Protein AF-A0A813XIA2-F1 (afdb_monomer_lite)

InterPro domains:
  IPR029058 Alpha/Beta hydrolase fold [G3DSA:3.40.50.1820] (1-56)
  IPR029058 Alpha/Beta hydrolase fold [G3DSA:3.40.50.1820] (57-136)
  IPR029058 Alpha/Beta hydrolase fold [SSF53474] (2-135)

Structure (mmCIF, N/CA/C/O backbone):
data_AF-A0A813XIA2-F1
#
_entry.id   AF-A0A813XIA2-F1
#
loop_
_atom_site.group_PDB
_atom_site.id
_atom_site.type_symbol
_atom_site.label_atom_id
_atom_site.label_alt_id
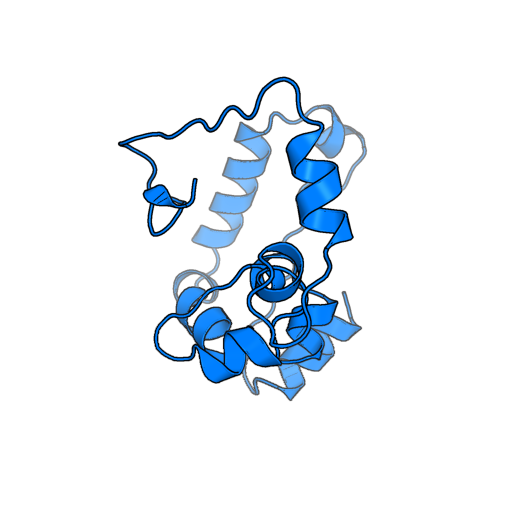_atom_site.label_comp_id
_atom_site.label_asym_id
_atom_site.label_entity_id
_atom_site.label_seq_id
_atom_site.pdbx_PDB_ins_code
_atom_site.Cartn_x
_atom_site.Cartn_y
_atom_site.Cartn_z
_atom_site.occupancy
_atom_site.B_iso_or_equiv
_atom_site.auth_seq_id
_atom_site.auth_comp_id
_atom_site.auth_asym_id
_atom_site.auth_atom_id
_atom_site.pdbx_PDB_model_num
ATOM 1 N N . MET A 1 1 ? 12.025 12.244 -6.994 1.00 57.66 1 MET A N 1
ATOM 2 C CA . MET A 1 1 ? 12.309 11.083 -7.874 1.00 57.66 1 MET A CA 1
ATOM 3 C C . MET A 1 1 ? 13.753 10.579 -7.804 1.00 57.66 1 MET A C 1
ATOM 5 O O . MET A 1 1 ? 13.934 9.368 -7.777 1.00 57.66 1 MET A O 1
ATOM 9 N N . ASN A 1 2 ? 14.770 11.450 -7.716 1.00 69.81 2 ASN A N 1
ATOM 10 C CA . ASN A 1 2 ? 16.183 11.026 -7.751 1.00 69.81 2 ASN A CA 1
ATOM 11 C C . ASN A 1 2 ? 16.610 10.093 -6.602 1.00 69.81 2 ASN A C 1
ATOM 13 O O . ASN A 1 2 ? 17.338 9.138 -6.852 1.00 69.81 2 ASN A O 1
ATOM 17 N N . GLU A 1 3 ? 16.119 10.301 -5.376 1.00 80.62 3 GLU A N 1
ATOM 18 C CA . GLU A 1 3 ? 16.451 9.423 -4.239 1.00 80.62 3 GLU A CA 1
ATOM 19 C C . GLU A 1 3 ? 15.870 8.011 -4.376 1.00 80.62 3 GLU A C 1
ATOM 21 O O . GLU A 1 3 ? 16.581 7.035 -4.159 1.00 80.62 3 GLU A O 1
ATOM 26 N N . LEU A 1 4 ? 14.595 7.887 -4.769 1.00 76.62 4 LEU A N 1
ATOM 27 C CA . LEU A 1 4 ? 13.942 6.588 -4.970 1.00 76.62 4 LEU A CA 1
ATOM 28 C C . LEU A 1 4 ? 14.610 5.816 -6.110 1.00 76.62 4 LEU A C 1
ATOM 30 O O . LEU A 1 4 ? 14.953 4.650 -5.943 1.00 76.62 4 LEU A O 1
ATOM 34 N N . ALA A 1 5 ? 14.847 6.478 -7.245 1.00 81.62 5 ALA A N 1
ATOM 35 C CA . ALA A 1 5 ? 15.542 5.862 -8.368 1.00 81.62 5 ALA A CA 1
ATOM 36 C C . ALA A 1 5 ? 16.985 5.467 -8.002 1.00 81.62 5 ALA A C 1
ATOM 38 O O . ALA A 1 5 ? 17.456 4.414 -8.420 1.00 81.62 5 ALA A O 1
ATOM 39 N N . GLY A 1 6 ? 17.685 6.286 -7.210 1.00 85.69 6 GLY A N 1
ATOM 40 C CA . GLY A 1 6 ? 19.023 5.978 -6.704 1.00 85.69 6 GLY A CA 1
ATOM 41 C C . GLY A 1 6 ? 19.034 4.756 -5.789 1.00 85.69 6 GLY A C 1
ATOM 42 O O . GLY A 1 6 ? 19.796 3.822 -6.027 1.00 85.69 6 GLY A O 1
ATOM 43 N N . TRP A 1 7 ? 18.142 4.721 -4.798 1.00 83.12 7 TRP A N 1
ATOM 44 C CA . TRP A 1 7 ? 17.988 3.572 -3.907 1.00 83.12 7 TRP A CA 1
ATOM 45 C C . TRP A 1 7 ? 17.649 2.296 -4.683 1.00 83.12 7 TRP A C 1
ATOM 47 O O . TRP A 1 7 ? 18.302 1.277 -4.482 1.00 83.12 7 TRP A O 1
ATOM 57 N N . LEU A 1 8 ? 16.712 2.364 -5.637 1.00 81.25 8 LEU A N 1
ATOM 58 C CA . LEU A 1 8 ? 16.349 1.222 -6.479 1.00 81.25 8 LEU A CA 1
ATOM 59 C C . LEU A 1 8 ? 17.557 0.681 -7.254 1.00 81.25 8 LEU A C 1
ATOM 61 O O . LEU A 1 8 ? 17.778 -0.524 -7.257 1.00 81.25 8 LEU A O 1
ATOM 65 N N . ARG A 1 9 ? 18.383 1.540 -7.863 1.00 86.25 9 ARG A N 1
ATOM 66 C CA . ARG A 1 9 ? 19.589 1.085 -8.583 1.00 86.25 9 ARG A CA 1
ATOM 67 C C . ARG A 1 9 ? 20.602 0.402 -7.667 1.00 86.25 9 ARG A C 1
ATOM 69 O O . ARG A 1 9 ? 21.221 -0.574 -8.079 1.00 86.25 9 ARG A O 1
ATOM 76 N N . THR A 1 10 ? 20.758 0.893 -6.439 1.00 86.06 10 THR A N 1
ATOM 77 C CA . THR A 1 10 ? 21.673 0.309 -5.447 1.00 86.06 10 THR A CA 1
ATOM 78 C C . THR A 1 10 ? 21.155 -1.024 -4.913 1.00 86.06 10 THR A C 1
ATOM 80 O O . THR A 1 10 ? 21.903 -1.995 -4.838 1.00 86.06 10 THR A O 1
ATOM 83 N N . SER A 1 11 ? 19.873 -1.089 -4.554 1.00 81.00 11 SER A N 1
ATOM 84 C CA . SER A 1 11 ? 19.241 -2.296 -4.014 1.00 81.00 11 SER A CA 1
ATOM 85 C C . SER A 1 11 ? 19.032 -3.381 -5.072 1.00 81.00 11 SER A C 1
ATOM 87 O O . SER A 1 1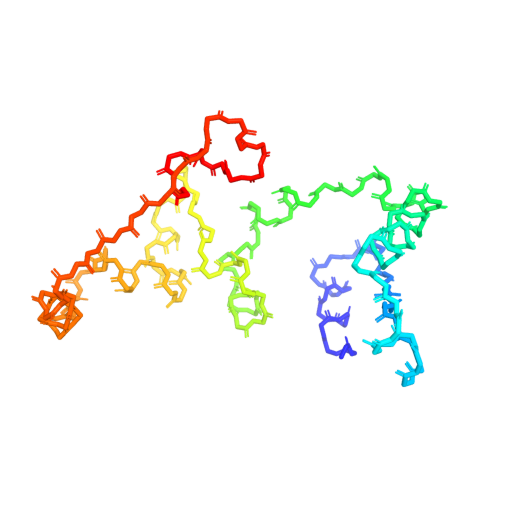1 ? 18.951 -4.562 -4.731 1.00 81.00 11 SER A O 1
ATOM 89 N N . PHE A 1 12 ? 18.966 -2.992 -6.348 1.00 79.06 12 PHE A N 1
ATOM 90 C CA . PHE A 1 12 ? 18.702 -3.874 -7.479 1.00 79.06 12 PHE A CA 1
ATOM 91 C C . PHE A 1 12 ? 19.654 -3.580 -8.647 1.00 79.06 12 PHE A C 1
ATOM 93 O O . PHE A 1 12 ? 19.268 -2.923 -9.618 1.00 79.06 12 PHE A O 1
ATOM 100 N N . PRO A 1 13 ? 20.902 -4.072 -8.596 1.00 82.69 13 PRO A N 1
ATOM 101 C CA . PRO A 1 13 ? 21.838 -3.908 -9.702 1.00 82.69 13 PRO A CA 1
ATOM 102 C C . PRO A 1 13 ? 21.246 -4.439 -11.016 1.00 82.69 13 PRO A C 1
ATOM 104 O O . PRO A 1 13 ? 20.757 -5.565 -11.075 1.00 82.69 13 PRO A O 1
ATOM 107 N N . GLY A 1 14 ? 21.281 -3.618 -12.070 1.00 81.50 14 GLY A N 1
ATOM 108 C CA . GLY A 1 14 ? 20.718 -3.959 -13.383 1.00 81.50 14 GLY A CA 1
ATOM 109 C C . GLY A 1 14 ? 19.213 -3.711 -13.539 1.00 81.50 14 GLY A C 1
ATOM 110 O O . GLY A 1 14 ? 18.657 -4.057 -14.580 1.00 81.50 14 GLY A O 1
ATOM 111 N N . ILE A 1 15 ? 18.543 -3.106 -12.549 1.00 82.56 15 ILE A N 1
ATOM 112 C CA . ILE A 1 15 ? 17.123 -2.753 -12.664 1.00 82.56 15 ILE A CA 1
ATOM 113 C C . ILE A 1 15 ? 16.888 -1.674 -13.729 1.00 82.56 15 ILE A C 1
ATOM 115 O O . ILE A 1 15 ? 17.575 -0.651 -13.782 1.00 82.56 15 ILE A O 1
ATOM 119 N N . TYR A 1 16 ? 15.869 -1.892 -14.555 1.00 85.88 16 TYR A N 1
ATOM 120 C CA . TYR A 1 16 ? 15.356 -0.891 -15.481 1.00 85.88 16 TYR A CA 1
ATOM 121 C C . TYR A 1 16 ? 14.383 0.041 -14.747 1.00 85.88 16 TYR A C 1
ATOM 123 O O . TYR A 1 16 ? 13.421 -0.424 -14.136 1.00 85.88 16 TYR A O 1
ATOM 131 N N . ILE A 1 17 ? 14.644 1.352 -14.778 1.00 83.44 17 ILE A N 1
ATOM 132 C CA . ILE A 1 17 ? 13.799 2.375 -14.144 1.00 83.44 17 ILE A CA 1
ATOM 133 C C . ILE A 1 17 ? 13.443 3.413 -15.193 1.00 83.44 17 ILE A C 1
ATOM 135 O O . ILE A 1 17 ? 14.328 4.074 -15.739 1.00 83.44 17 ILE A O 1
ATOM 139 N N . VAL A 1 18 ? 12.147 3.605 -15.396 1.00 85.94 18 VAL A N 1
ATOM 140 C CA . VAL A 1 18 ? 11.596 4.646 -16.255 1.00 85.94 18 VAL A CA 1
ATOM 141 C C . VAL A 1 18 ? 10.539 5.420 -15.479 1.00 85.94 18 VAL A C 1
ATOM 143 O O . VAL A 1 18 ? 9.736 4.839 -14.750 1.00 85.94 18 VAL A O 1
ATOM 146 N N . SER A 1 19 ? 10.581 6.745 -15.594 1.00 84.00 19 SER A N 1
ATOM 147 C CA . SER A 1 19 ? 9.526 7.619 -15.088 1.00 84.00 19 SER A CA 1
ATOM 148 C C . SER A 1 19 ? 8.489 7.785 -16.188 1.00 84.00 19 SER A C 1
ATOM 150 O O . SER A 1 19 ? 8.835 8.225 -17.286 1.00 84.00 19 SER A O 1
ATOM 152 N N . ILE A 1 20 ? 7.239 7.424 -15.909 1.00 81.06 20 ILE A N 1
ATOM 153 C CA . ILE A 1 20 ? 6.116 7.687 -16.808 1.00 81.06 20 ILE A CA 1
ATOM 154 C C . ILE A 1 20 ? 5.350 8.853 -16.211 1.00 81.06 20 ILE A C 1
ATOM 156 O O . ILE A 1 20 ? 4.716 8.725 -15.168 1.00 81.06 20 ILE A O 1
ATOM 160 N N . GLU A 1 21 ? 5.467 9.996 -16.863 1.00 77.38 21 GLU A N 1
ATOM 161 C CA . GLU A 1 21 ? 4.720 11.191 -16.515 1.00 77.38 21 GLU A CA 1
ATOM 162 C C . GLU A 1 21 ? 3.353 11.131 -17.195 1.00 77.38 21 GLU A C 1
ATOM 164 O O . GLU A 1 21 ? 3.259 10.827 -18.386 1.00 77.38 21 GLU A O 1
ATOM 169 N N . ILE A 1 22 ? 2.295 11.354 -16.418 1.00 70.62 22 ILE A N 1
ATOM 170 C CA . ILE A 1 22 ? 0.919 11.432 -16.905 1.00 70.62 22 ILE A CA 1
ATOM 171 C C . ILE A 1 22 ? 0.478 12.875 -16.684 1.00 70.62 22 ILE A C 1
ATOM 173 O O . ILE A 1 22 ? 0.297 13.284 -15.540 1.00 70.62 22 ILE A O 1
ATOM 177 N N . GLY A 1 23 ? 0.329 13.619 -17.781 1.00 62.84 23 GLY A N 1
ATOM 178 C CA . GLY A 1 23 ? 0.047 15.055 -17.768 1.00 62.84 23 GLY A CA 1
ATOM 179 C C . GLY A 1 23 ? 1.311 15.875 -17.523 1.00 62.84 23 GLY A C 1
ATOM 180 O O . GLY A 1 23 ? 1.946 15.746 -16.482 1.00 62.84 23 GLY A O 1
ATOM 181 N N . ASN A 1 24 ? 1.688 16.698 -18.502 1.00 63.75 24 ASN A N 1
ATOM 182 C CA . ASN A 1 24 ? 2.877 17.553 -18.408 1.00 63.75 24 ASN A CA 1
ATOM 183 C C . ASN A 1 24 ? 2.564 19.052 -18.529 1.00 63.75 24 ASN A C 1
ATOM 185 O O . ASN A 1 24 ? 3.434 19.880 -18.281 1.00 63.75 24 ASN A O 1
ATOM 189 N N . ASP A 1 25 ? 1.306 19.388 -18.835 1.00 60.25 25 ASP A N 1
ATOM 190 C CA . ASP A 1 25 ? 0.787 20.750 -18.937 1.00 60.25 25 ASP A CA 1
ATOM 191 C C . ASP A 1 25 ? -0.558 20.894 -18.194 1.00 60.25 25 ASP A C 1
ATOM 193 O O . ASP A 1 25 ? -1.264 19.911 -17.930 1.00 60.25 25 ASP A O 1
ATOM 197 N N . PHE A 1 26 ? -0.922 22.136 -17.841 1.00 58.12 26 PHE A N 1
ATOM 198 C CA . PHE A 1 26 ? -2.182 22.474 -17.153 1.00 58.12 26 PHE A CA 1
ATOM 199 C C . PHE A 1 26 ? -3.413 21.936 -17.905 1.00 58.12 26 PHE A C 1
ATOM 201 O O . PHE A 1 26 ? -4.345 21.416 -17.287 1.00 58.12 26 PHE A O 1
ATOM 208 N N . ASP A 1 27 ? -3.372 21.988 -19.238 1.00 57.38 27 ASP A N 1
ATOM 209 C CA . ASP A 1 27 ? -4.437 21.507 -20.116 1.00 57.38 27 ASP A CA 1
ATOM 210 C C . ASP A 1 27 ? -4.586 19.976 -20.070 1.00 57.38 27 ASP A C 1
ATOM 212 O O . ASP A 1 27 ? -5.705 19.469 -20.036 1.00 57.38 27 ASP A O 1
ATOM 216 N N . ASP A 1 28 ? -3.495 19.217 -19.956 1.00 57.50 28 ASP A N 1
ATOM 217 C CA . ASP A 1 28 ? -3.555 17.749 -19.896 1.00 57.50 28 ASP A CA 1
ATOM 218 C C . ASP A 1 28 ? -4.050 17.234 -18.535 1.00 57.50 28 ASP A C 1
ATOM 220 O O . ASP A 1 28 ? -4.690 16.184 -18.451 1.00 57.50 28 ASP A O 1
ATOM 224 N N . SER A 1 29 ? -3.795 17.985 -17.461 1.00 61.62 29 SER A N 1
ATOM 225 C CA . SER A 1 29 ? -4.204 17.606 -16.100 1.00 61.62 29 SER A CA 1
ATOM 226 C C . SER A 1 29 ? -5.670 17.926 -15.801 1.00 61.62 29 SER A C 1
ATOM 228 O O . SER A 1 29 ? -6.288 17.244 -14.984 1.00 61.62 29 SER A O 1
ATOM 230 N N . PHE A 1 30 ? -6.232 18.955 -16.445 1.00 58.25 30 PHE A N 1
ATOM 231 C CA . PHE A 1 30 ? -7.609 19.402 -16.208 1.00 58.25 30 PHE A CA 1
ATOM 232 C C . PHE A 1 30 ? -8.586 18.994 -17.324 1.00 58.25 30 PHE A C 1
ATOM 234 O O . PHE A 1 30 ? -9.775 18.833 -17.051 1.00 58.25 30 PHE A O 1
ATOM 241 N N . LEU A 1 31 ? -8.120 18.816 -18.571 1.00 63.19 31 LEU A N 1
ATOM 242 C CA . LEU A 1 31 ? -8.993 18.566 -19.731 1.00 63.19 31 LEU A CA 1
ATOM 243 C C . LEU A 1 31 ? -8.974 17.117 -20.238 1.00 63.19 31 LEU A C 1
ATOM 245 O O . LEU A 1 31 ? -9.875 16.738 -20.992 1.00 63.19 31 LEU A O 1
ATOM 249 N N . TRP A 1 32 ? -7.993 16.283 -19.873 1.00 69.06 32 TRP A N 1
ATOM 250 C CA . TRP A 1 32 ? -8.026 14.872 -20.277 1.00 69.06 32 TRP A CA 1
ATOM 251 C C . TRP A 1 32 ? -9.007 14.078 -19.417 1.00 69.06 32 TRP A C 1
ATOM 253 O O . TRP A 1 32 ? -8.988 14.155 -18.190 1.00 69.06 32 TRP A O 1
ATOM 263 N N . SER A 1 33 ? -9.829 13.248 -20.066 1.00 81.81 33 SER A N 1
ATOM 264 C CA . SER A 1 33 ? -10.584 12.222 -19.351 1.00 81.81 33 SER A CA 1
ATOM 265 C C . SER A 1 33 ? -9.629 11.183 -18.761 1.00 81.81 33 SER A C 1
ATOM 267 O O . SER A 1 33 ? -8.566 10.903 -19.327 1.00 81.81 33 SER A O 1
ATOM 269 N N . LEU A 1 34 ? -10.035 10.566 -17.647 1.00 79.44 34 LEU A N 1
ATOM 270 C CA . LEU A 1 34 ? -9.301 9.452 -17.039 1.00 79.44 34 LEU A CA 1
ATOM 271 C C . LEU A 1 34 ? -9.021 8.343 -18.062 1.00 79.44 34 LEU A C 1
ATOM 273 O O . LEU A 1 34 ? -7.913 7.821 -18.093 1.00 79.44 34 LEU A O 1
ATOM 277 N N . ASP A 1 35 ? -9.963 8.062 -18.964 1.00 85.75 35 ASP A N 1
ATOM 278 C CA . ASP A 1 35 ? -9.782 7.062 -20.022 1.00 85.75 35 ASP A CA 1
ATOM 279 C C . ASP A 1 35 ? -8.582 7.371 -20.927 1.00 85.75 35 ASP A C 1
ATOM 281 O O . ASP A 1 35 ? -7.792 6.478 -21.224 1.00 85.75 35 ASP A O 1
ATOM 285 N N . LYS A 1 36 ? -8.384 8.641 -21.315 1.00 84.81 36 LYS A N 1
ATOM 286 C CA . LYS A 1 36 ? -7.230 9.053 -22.133 1.00 84.81 36 LYS A CA 1
ATOM 287 C C . LYS A 1 36 ? -5.918 8.958 -21.364 1.00 84.81 36 LYS A C 1
ATOM 289 O O . LYS A 1 36 ? -4.908 8.545 -21.929 1.00 84.81 36 LYS A O 1
ATOM 294 N N . GLN A 1 37 ? -5.925 9.316 -20.080 1.00 83.38 37 GLN A N 1
ATOM 295 C CA . GLN A 1 37 ? -4.749 9.171 -19.217 1.00 83.38 37 GLN A CA 1
ATOM 296 C C . GLN A 1 37 ? -4.361 7.692 -19.060 1.00 83.38 37 GLN A C 1
ATOM 298 O O . GLN A 1 37 ? -3.185 7.342 -19.181 1.00 83.38 37 GLN A O 1
ATOM 303 N N . VAL A 1 38 ? -5.351 6.816 -18.869 1.00 85.31 38 VAL A N 1
ATOM 304 C CA . VAL A 1 38 ? -5.164 5.362 -18.793 1.00 85.31 38 VAL A CA 1
ATOM 305 C C . VAL A 1 38 ? -4.668 4.809 -20.126 1.00 85.31 38 VAL A C 1
ATOM 307 O O . VAL A 1 38 ? -3.696 4.059 -20.145 1.00 85.31 38 VAL A O 1
ATOM 310 N N . GLU A 1 39 ? -5.263 5.203 -21.252 1.00 87.88 39 GLU A N 1
ATOM 311 C CA . GLU A 1 39 ? -4.829 4.767 -22.581 1.00 87.88 39 GLU A CA 1
ATOM 312 C C . GLU A 1 39 ? -3.385 5.194 -22.875 1.00 87.88 39 GLU A C 1
ATOM 314 O O . GLU A 1 39 ? -2.580 4.379 -23.340 1.00 87.88 39 GLU A O 1
ATOM 319 N N . HIS A 1 40 ? -3.028 6.440 -22.548 1.00 87.00 40 HIS A N 1
ATOM 320 C CA . HIS A 1 40 ? -1.667 6.946 -22.693 1.00 87.00 40 HIS A CA 1
ATOM 321 C C . HIS A 1 40 ? -0.683 6.128 -21.852 1.00 87.00 40 HIS A C 1
ATOM 323 O O . HIS A 1 40 ? 0.311 5.618 -22.377 1.00 87.00 40 HIS A O 1
ATOM 329 N N . PHE A 1 41 ? -0.986 5.931 -20.567 1.00 86.81 41 PHE A N 1
ATOM 330 C CA . PHE A 1 41 ? -0.176 5.111 -19.673 1.00 86.81 41 PHE A CA 1
ATOM 331 C C . PHE A 1 41 ? -0.018 3.680 -20.203 1.00 86.81 41 PHE A C 1
ATOM 333 O O . PHE A 1 41 ? 1.103 3.196 -20.362 1.00 86.81 41 PHE A O 1
ATOM 340 N N . CYS A 1 42 ? -1.121 3.016 -20.561 1.00 87.00 42 CYS A N 1
ATOM 341 C CA . CYS A 1 42 ? -1.103 1.663 -21.107 1.00 87.00 42 CYS A CA 1
ATOM 342 C C . CYS A 1 42 ? -0.286 1.572 -22.399 1.00 87.00 42 CYS A C 1
ATOM 344 O O . CYS A 1 42 ? 0.440 0.600 -22.588 1.00 87.00 42 CYS A O 1
ATOM 346 N N . THR A 1 43 ? -0.367 2.572 -23.275 1.00 88.75 43 THR A N 1
ATOM 347 C CA . THR A 1 43 ? 0.421 2.627 -24.514 1.00 88.75 43 THR A CA 1
ATOM 348 C C . THR A 1 43 ? 1.914 2.735 -24.215 1.00 88.75 43 THR A C 1
ATOM 350 O O . THR A 1 43 ? 2.715 2.023 -24.820 1.00 88.75 43 THR A O 1
ATOM 353 N N . ARG A 1 44 ? 2.305 3.568 -23.241 1.00 87.94 44 ARG A N 1
ATOM 354 C CA . ARG A 1 44 ? 3.705 3.697 -22.804 1.00 87.94 44 ARG A CA 1
ATOM 355 C C . ARG A 1 44 ? 4.231 2.389 -22.212 1.00 87.94 44 ARG A C 1
ATOM 357 O O . ARG A 1 44 ? 5.302 1.953 -22.612 1.00 87.94 44 ARG A O 1
ATOM 364 N N . ILE A 1 45 ? 3.455 1.732 -21.345 1.00 87.25 45 ILE A N 1
ATOM 365 C CA . ILE A 1 45 ? 3.812 0.425 -20.769 1.00 87.25 45 ILE A CA 1
ATOM 366 C C . ILE A 1 45 ? 3.949 -0.645 -21.857 1.00 87.25 45 ILE A C 1
ATOM 368 O O . ILE A 1 45 ? 4.937 -1.373 -21.888 1.00 87.25 45 ILE A O 1
ATOM 372 N N . ARG A 1 46 ? 2.967 -0.751 -22.761 1.00 87.56 46 ARG A N 1
ATOM 373 C CA . ARG A 1 46 ? 2.954 -1.785 -23.806 1.00 87.56 46 ARG A CA 1
ATOM 374 C C . ARG A 1 46 ? 4.070 -1.605 -24.823 1.00 87.56 46 ARG A C 1
ATOM 376 O O . ARG A 1 46 ? 4.533 -2.602 -25.352 1.00 87.56 46 ARG A O 1
ATOM 383 N N . ASN A 1 47 ? 4.509 -0.386 -25.103 1.00 89.69 47 ASN A N 1
ATOM 384 C CA . ASN A 1 47 ? 5.582 -0.154 -26.070 1.00 89.69 47 ASN A CA 1
ATOM 385 C C . ASN A 1 47 ? 6.989 -0.288 -25.462 1.00 89.69 47 ASN A C 1
ATOM 387 O O . ASN A 1 47 ? 7.974 -0.230 -26.196 1.00 89.69 47 ASN A O 1
ATOM 391 N N . ASP A 1 48 ? 7.098 -0.493 -24.148 1.00 89.81 48 ASP A N 1
ATOM 392 C CA . ASP A 1 48 ? 8.367 -0.689 -23.455 1.00 89.81 48 ASP A CA 1
ATOM 393 C C . ASP A 1 48 ? 8.628 -2.181 -23.188 1.00 89.81 48 ASP A C 1
ATOM 395 O O . ASP A 1 48 ? 8.041 -2.800 -22.295 1.00 89.81 48 ASP A O 1
ATOM 399 N N . ILE A 1 49 ? 9.544 -2.769 -23.965 1.00 86.94 49 ILE A N 1
ATOM 400 C CA . ILE A 1 49 ? 9.890 -4.197 -23.882 1.00 86.94 49 ILE A CA 1
ATOM 401 C C . ILE A 1 49 ? 10.419 -4.611 -22.501 1.00 86.94 49 ILE A C 1
ATOM 403 O O . ILE A 1 49 ? 10.253 -5.765 -22.101 1.00 86.94 49 ILE A O 1
ATOM 407 N N . HIS A 1 50 ? 11.038 -3.691 -21.755 1.00 86.00 50 HIS A N 1
ATOM 408 C CA . HIS A 1 50 ? 11.560 -3.978 -20.422 1.00 86.00 50 HIS A CA 1
ATOM 409 C C . HIS A 1 50 ? 10.435 -4.019 -19.383 1.00 86.00 50 HIS A C 1
ATOM 411 O O . HIS A 1 50 ? 10.477 -4.843 -18.466 1.00 86.00 50 HIS A O 1
ATOM 417 N N . LEU A 1 51 ? 9.403 -3.184 -19.541 1.00 82.31 51 LEU A N 1
ATOM 418 C CA . LEU A 1 51 ? 8.242 -3.173 -18.646 1.00 82.31 51 LEU A CA 1
ATOM 419 C C . LEU A 1 51 ? 7.280 -4.331 -18.900 1.00 82.31 51 LEU A C 1
ATOM 421 O O . LEU A 1 51 ? 6.682 -4.829 -17.949 1.00 82.31 51 LEU A O 1
ATOM 425 N N . GLN A 1 52 ? 7.176 -4.822 -20.137 1.00 77.38 52 GLN A N 1
ATOM 426 C CA . GLN A 1 52 ? 6.392 -6.028 -20.438 1.00 77.38 52 GLN A CA 1
ATOM 427 C C . GLN A 1 52 ? 6.862 -7.261 -19.648 1.00 77.38 52 GLN A C 1
ATOM 429 O O . GLN A 1 52 ? 6.079 -8.170 -19.383 1.00 77.38 52 GLN A O 1
ATOM 434 N N . GLN A 1 53 ? 8.137 -7.294 -19.256 1.00 73.31 53 GLN A N 1
ATOM 435 C CA . GLN A 1 53 ? 8.734 -8.384 -18.481 1.00 73.31 53 GLN A CA 1
ATOM 436 C C . GLN A 1 53 ? 8.715 -8.116 -16.967 1.00 73.31 53 GLN A C 1
ATOM 438 O O . GLN A 1 53 ? 9.216 -8.931 -16.186 1.00 73.31 53 GLN A O 1
ATOM 443 N N . ALA A 1 54 ? 8.163 -6.980 -16.527 1.00 69.19 54 ALA A N 1
ATOM 444 C CA . ALA A 1 54 ? 8.192 -6.578 -15.130 1.00 69.19 54 ALA A CA 1
ATOM 445 C C . ALA A 1 54 ? 7.388 -7.548 -14.252 1.00 69.19 54 ALA A C 1
ATOM 447 O O . ALA A 1 54 ? 6.211 -7.822 -14.476 1.00 69.19 54 ALA A O 1
ATOM 448 N N . ARG A 1 55 ? 8.019 -8.037 -13.180 1.00 71.31 55 ARG A N 1
ATOM 449 C CA . ARG A 1 55 ? 7.403 -8.956 -12.209 1.00 71.31 55 ARG A CA 1
ATOM 450 C C . ARG A 1 55 ? 7.052 -8.208 -10.927 1.00 71.31 55 ARG A C 1
ATOM 452 O O . ARG A 1 55 ? 7.567 -8.528 -9.858 1.00 71.31 55 ARG A O 1
ATOM 459 N N . PHE A 1 56 ? 6.191 -7.193 -11.034 1.00 73.19 56 PHE A N 1
ATOM 460 C CA . PHE A 1 56 ? 5.839 -6.297 -9.921 1.00 73.19 56 PHE A CA 1
ATOM 461 C C . PHE A 1 56 ? 5.414 -7.058 -8.655 1.00 73.19 56 PHE A C 1
ATOM 463 O O . PHE A 1 56 ? 5.928 -6.792 -7.570 1.00 73.19 56 PHE A O 1
ATOM 470 N N . HIS A 1 57 ? 4.583 -8.093 -8.808 1.00 74.38 57 HIS A N 1
ATOM 471 C CA . HIS A 1 57 ? 4.165 -8.957 -7.702 1.00 74.38 57 HIS A CA 1
ATOM 472 C C . HIS A 1 57 ? 5.350 -9.577 -6.935 1.00 74.38 57 HIS A C 1
ATOM 474 O O . HIS A 1 57 ? 5.335 -9.638 -5.706 1.00 74.38 57 HIS A O 1
ATOM 480 N N . GLN A 1 58 ? 6.408 -9.998 -7.635 1.00 76.38 58 GLN A N 1
ATOM 481 C CA . GLN A 1 58 ? 7.589 -10.597 -7.003 1.00 76.38 58 GLN A CA 1
ATOM 482 C C . GLN A 1 58 ? 8.413 -9.564 -6.236 1.00 76.38 58 GLN A C 1
ATOM 484 O O . GLN A 1 58 ? 8.942 -9.872 -5.168 1.00 76.38 58 GLN A O 1
ATOM 489 N N . LEU A 1 59 ? 8.499 -8.337 -6.760 1.00 76.56 59 LEU A N 1
ATOM 490 C CA . LEU A 1 59 ? 9.182 -7.234 -6.090 1.00 76.56 59 LEU A CA 1
ATOM 491 C C . LEU A 1 59 ? 8.465 -6.864 -4.789 1.00 76.56 59 LEU A C 1
ATOM 493 O O . LEU A 1 59 ? 9.098 -6.829 -3.737 1.00 76.56 59 LEU A O 1
ATOM 497 N N . VAL A 1 60 ? 7.144 -6.674 -4.824 1.00 80.81 60 VAL A N 1
ATOM 498 C CA . VAL A 1 60 ? 6.382 -6.352 -3.608 1.00 80.81 60 VAL A CA 1
ATOM 499 C C . VAL A 1 60 ? 6.464 -7.503 -2.604 1.00 80.81 60 VAL A C 1
ATOM 501 O O . VAL A 1 60 ? 6.826 -7.282 -1.453 1.00 80.81 60 VAL A O 1
ATOM 504 N N . THR A 1 61 ? 6.276 -8.751 -3.043 1.00 81.56 61 THR A N 1
ATOM 505 C CA . THR A 1 61 ? 6.379 -9.932 -2.163 1.00 81.56 61 THR A CA 1
ATOM 506 C C . THR A 1 61 ? 7.722 -10.026 -1.436 1.00 81.56 61 THR A C 1
ATOM 508 O O . THR A 1 61 ? 7.771 -10.473 -0.291 1.00 81.56 61 THR A O 1
ATOM 511 N N . LYS A 1 62 ? 8.819 -9.623 -2.087 1.00 85.31 62 LYS A N 1
ATOM 512 C CA . LYS A 1 62 ? 10.165 -9.744 -1.521 1.00 85.31 62 LYS A CA 1
ATOM 513 C C . LYS A 1 62 ? 10.577 -8.544 -0.664 1.00 85.31 62 LYS A C 1
ATOM 515 O O . LYS A 1 62 ? 11.302 -8.749 0.305 1.00 85.31 62 LYS A O 1
ATOM 520 N N . TYR A 1 63 ? 10.132 -7.332 -1.001 1.00 89.19 63 TYR A N 1
ATOM 521 C CA . TYR A 1 63 ? 10.667 -6.091 -0.421 1.00 89.19 63 TYR A CA 1
ATOM 522 C C . TYR A 1 63 ? 9.631 -5.202 0.269 1.00 89.19 63 TYR A C 1
ATOM 524 O O . TYR A 1 63 ? 10.012 -4.154 0.785 1.00 89.19 63 TYR A O 1
ATOM 532 N N . ALA A 1 64 ? 8.348 -5.585 0.310 1.00 93.00 64 ALA A N 1
ATOM 533 C CA . ALA A 1 64 ? 7.297 -4.766 0.920 1.00 93.00 64 ALA A CA 1
ATOM 534 C C . ALA A 1 64 ? 7.671 -4.295 2.330 1.00 93.00 64 ALA A C 1
ATOM 536 O O . ALA A 1 64 ? 7.477 -3.130 2.645 1.00 93.00 64 ALA A O 1
ATOM 537 N N . TYR A 1 65 ? 8.251 -5.161 3.159 1.00 95.38 65 TYR A N 1
ATOM 538 C CA . TYR A 1 65 ? 8.550 -4.855 4.562 1.00 95.38 65 TYR A CA 1
ATOM 539 C C . TYR A 1 65 ? 9.906 -4.172 4.804 1.00 95.38 65 TYR A C 1
ATOM 541 O O . TYR A 1 65 ? 10.283 -3.949 5.951 1.00 95.38 65 TYR A O 1
ATOM 549 N N . GLU A 1 66 ? 10.650 -3.819 3.752 1.00 92.50 66 GLU A N 1
ATOM 550 C CA . GLU A 1 66 ? 11.864 -3.016 3.909 1.00 92.50 66 GLU A CA 1
ATOM 551 C C . GLU A 1 66 ? 11.500 -1.598 4.357 1.00 92.50 66 GLU A C 1
ATOM 553 O O . GLU A 1 66 ? 10.633 -0.959 3.759 1.00 92.50 66 GLU A O 1
ATOM 558 N N . LYS A 1 67 ? 12.198 -1.065 5.368 1.00 92.75 67 LYS A N 1
ATOM 559 C CA . LYS A 1 67 ? 11.869 0.240 5.973 1.00 92.75 67 LYS A CA 1
ATOM 560 C C . LYS A 1 67 ? 11.728 1.357 4.932 1.00 92.75 67 LYS A C 1
ATOM 562 O O . LYS A 1 67 ? 10.765 2.112 4.954 1.00 92.75 67 LYS A O 1
ATOM 567 N N . PHE A 1 68 ? 12.666 1.435 3.987 1.00 89.31 68 PHE A N 1
ATOM 568 C CA . PHE A 1 68 ? 12.635 2.445 2.925 1.00 89.31 68 PHE A CA 1
ATOM 569 C C . PHE A 1 68 ? 11.386 2.335 2.033 1.00 89.31 68 PHE A C 1
ATOM 571 O O . PHE A 1 68 ? 10.864 3.353 1.582 1.00 89.31 68 PHE A O 1
ATOM 578 N N . ILE A 1 69 ? 10.912 1.110 1.784 1.00 90.19 69 ILE A N 1
ATOM 579 C CA . ILE A 1 69 ? 9.701 0.847 1.004 1.00 90.19 69 ILE A CA 1
ATOM 580 C C . ILE A 1 69 ? 8.458 1.217 1.815 1.00 90.19 69 ILE A C 1
ATOM 582 O O . ILE A 1 69 ? 7.618 1.953 1.301 1.00 90.19 69 ILE A O 1
ATOM 586 N N . GLN A 1 70 ? 8.368 0.791 3.079 1.00 94.69 70 GLN A N 1
ATOM 587 C CA . GLN A 1 70 ? 7.272 1.170 3.981 1.00 94.69 70 GLN A CA 1
ATOM 588 C C . GLN A 1 70 ? 7.141 2.696 4.132 1.00 94.69 70 GLN A C 1
ATOM 590 O O . GLN A 1 70 ? 6.032 3.222 4.131 1.00 94.69 70 GLN A O 1
ATOM 595 N N . ASP A 1 71 ? 8.260 3.425 4.183 1.00 93.12 71 ASP A N 1
ATOM 596 C CA . ASP A 1 71 ? 8.274 4.886 4.340 1.00 93.12 71 ASP A CA 1
ATOM 597 C C . ASP A 1 71 ? 7.836 5.659 3.077 1.00 93.12 71 ASP A C 1
ATOM 599 O O . ASP A 1 71 ? 7.546 6.853 3.161 1.00 93.12 71 ASP A O 1
ATOM 603 N N . ARG A 1 72 ? 7.840 5.035 1.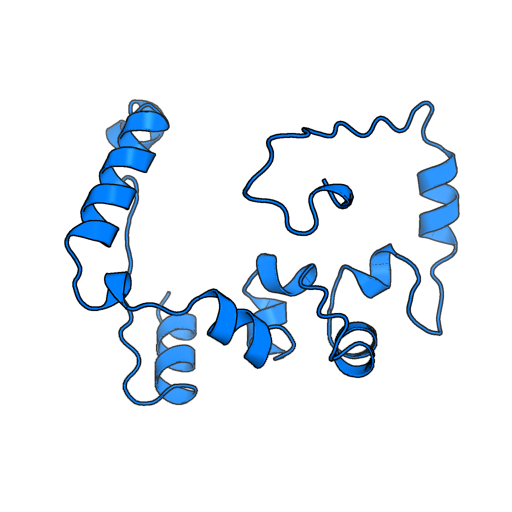888 1.00 87.69 72 ARG A N 1
ATOM 604 C CA . ARG A 1 72 ? 7.705 5.758 0.603 1.00 87.69 72 ARG A CA 1
ATOM 605 C C . ARG A 1 72 ? 6.657 5.199 -0.351 1.00 87.69 72 ARG A C 1
ATOM 607 O O . ARG A 1 72 ? 6.225 5.923 -1.244 1.00 87.69 72 ARG A O 1
ATOM 614 N N . ILE A 1 73 ? 6.261 3.937 -0.199 1.00 87.50 73 ILE A N 1
ATOM 615 C CA . ILE A 1 73 ? 5.320 3.257 -1.091 1.00 87.50 73 ILE A CA 1
ATOM 616 C C . ILE A 1 73 ? 4.074 2.877 -0.295 1.00 87.50 73 ILE A C 1
ATOM 618 O O . ILE A 1 73 ? 4.102 1.987 0.554 1.00 87.50 73 ILE A O 1
ATOM 622 N N . SER A 1 74 ? 2.949 3.526 -0.597 1.00 91.31 74 SER A N 1
ATOM 623 C CA . SER A 1 74 ? 1.683 3.311 0.117 1.00 91.31 74 SER A CA 1
ATOM 624 C C . SER A 1 74 ? 1.206 1.858 0.051 1.00 91.31 74 SER A C 1
ATOM 626 O O . SER A 1 74 ? 0.783 1.322 1.066 1.00 91.31 74 SER A O 1
ATOM 628 N N . ILE A 1 75 ? 1.358 1.188 -1.097 1.00 90.88 75 ILE A N 1
ATOM 629 C CA . ILE A 1 75 ? 0.948 -0.217 -1.291 1.00 90.88 75 ILE A CA 1
ATOM 630 C C . ILE A 1 75 ? 1.599 -1.150 -0.261 1.00 90.88 75 ILE A C 1
ATOM 632 O O . ILE A 1 75 ? 0.980 -2.092 0.225 1.00 90.88 75 ILE A O 1
ATOM 636 N N . ALA A 1 76 ? 2.843 -0.868 0.125 1.00 94.06 76 ALA A N 1
ATOM 637 C CA . ALA A 1 76 ? 3.562 -1.688 1.089 1.00 94.06 76 ALA A CA 1
ATOM 638 C C . ALA A 1 76 ? 2.939 -1.645 2.496 1.00 94.06 76 ALA A C 1
ATOM 640 O O . ALA A 1 76 ? 3.046 -2.614 3.246 1.00 94.06 76 ALA A O 1
ATOM 641 N N . ASN A 1 77 ? 2.255 -0.552 2.840 1.00 96.56 77 ASN A N 1
ATOM 642 C CA . ASN A 1 77 ? 1.661 -0.328 4.157 1.00 96.56 77 ASN A CA 1
ATOM 643 C C . ASN A 1 77 ? 0.394 -1.165 4.409 1.00 96.56 77 ASN A C 1
ATOM 645 O O . ASN A 1 77 ? -0.057 -1.263 5.547 1.00 96.56 77 ASN A O 1
ATOM 649 N N . TYR A 1 78 ? -0.162 -1.791 3.371 1.00 95.69 78 TYR A N 1
ATOM 650 C CA . TYR A 1 78 ? -1.268 -2.746 3.487 1.00 95.69 78 TYR A CA 1
ATOM 651 C C . TYR A 1 78 ? -0.984 -4.079 2.786 1.00 95.69 78 TYR A C 1
ATOM 653 O O . TYR A 1 78 ? -1.882 -4.899 2.603 1.00 95.69 78 TYR A O 1
ATOM 661 N N . TRP A 1 79 ? 0.275 -4.331 2.413 1.00 95.75 79 TRP A N 1
ATOM 662 C CA . TRP A 1 79 ? 0.668 -5.625 1.874 1.00 95.75 79 TRP A CA 1
ATOM 663 C C . TRP A 1 79 ? 0.623 -6.683 2.978 1.00 95.75 79 TRP A C 1
ATOM 665 O O . TRP A 1 79 ? 1.446 -6.668 3.893 1.00 95.75 79 TRP A O 1
ATOM 675 N N . HIS A 1 80 ? -0.322 -7.613 2.873 1.00 95.44 80 HIS A N 1
ATOM 676 C CA . HIS A 1 80 ? -0.516 -8.679 3.849 1.00 95.44 80 HIS A CA 1
ATOM 677 C C . HIS A 1 80 ? -0.126 -10.032 3.244 1.00 95.44 80 HIS A C 1
ATOM 679 O O . HIS A 1 80 ? -0.915 -10.699 2.580 1.00 95.44 80 HIS A O 1
ATOM 685 N N . ASN A 1 81 ? 1.128 -10.439 3.460 1.00 93.62 81 ASN A N 1
ATOM 686 C CA . ASN A 1 81 ? 1.625 -11.741 3.011 1.00 93.62 81 ASN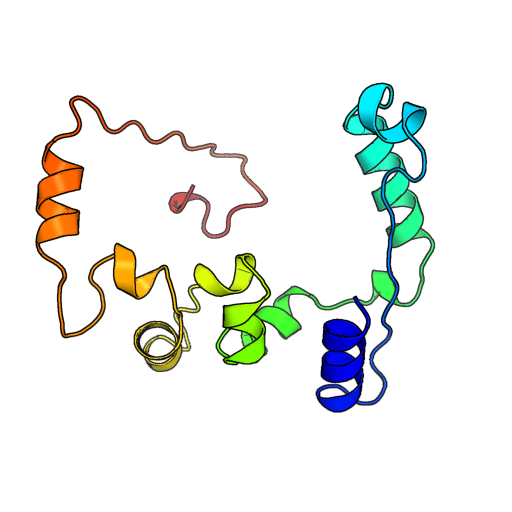 A CA 1
ATOM 687 C C . ASN A 1 81 ? 1.415 -12.825 4.092 1.00 93.62 81 ASN A C 1
ATOM 689 O O . ASN A 1 81 ? 2.194 -12.855 5.053 1.00 93.62 81 ASN A O 1
ATOM 693 N N . PRO A 1 82 ? 0.470 -13.773 3.915 1.00 92.06 82 PRO A N 1
ATOM 694 C CA . PRO A 1 82 ? 0.164 -14.794 4.922 1.00 92.06 82 PRO A CA 1
ATOM 695 C C . PRO A 1 82 ? 1.328 -15.767 5.167 1.00 92.06 82 PRO A C 1
ATOM 697 O O . PRO A 1 82 ? 1.446 -16.338 6.247 1.00 92.06 82 PRO A O 1
ATOM 700 N N . THR A 1 83 ? 2.238 -15.932 4.201 1.00 93.88 83 THR A N 1
ATOM 701 C CA . THR A 1 83 ? 3.426 -16.797 4.352 1.00 93.88 83 THR A CA 1
ATOM 702 C C . THR A 1 83 ? 4.556 -16.150 5.159 1.00 93.88 83 THR A C 1
ATOM 704 O O . THR A 1 83 ? 5.524 -16.817 5.518 1.00 93.88 83 THR A O 1
ATOM 707 N N . GLN A 1 84 ? 4.454 -14.849 5.449 1.00 94.38 84 GLN A N 1
ATOM 708 C CA . GLN A 1 84 ? 5.467 -14.066 6.162 1.00 94.38 84 GLN A CA 1
ATOM 709 C C . GLN A 1 84 ? 4.845 -13.252 7.304 1.00 94.38 84 GLN A C 1
ATOM 711 O O . GLN A 1 84 ? 5.233 -12.107 7.542 1.00 94.38 84 GLN A O 1
ATOM 716 N N . LEU A 1 85 ? 3.895 -13.851 8.027 1.00 95.62 85 LEU A N 1
ATOM 717 C CA . LEU A 1 85 ? 3.090 -13.166 9.040 1.00 95.62 85 LEU A CA 1
ATOM 718 C C . LEU A 1 85 ? 3.935 -12.455 10.114 1.00 95.62 85 LEU A C 1
ATOM 720 O O . LEU A 1 85 ? 3.661 -11.311 10.454 1.00 95.62 85 LEU A O 1
ATOM 724 N N . ASN A 1 86 ? 5.025 -13.071 10.583 1.00 96.19 86 ASN A N 1
ATOM 725 C CA . ASN A 1 86 ? 5.905 -12.445 11.580 1.00 96.19 86 ASN A CA 1
ATOM 726 C C . ASN A 1 86 ? 6.547 -11.147 11.069 1.00 96.19 86 ASN A C 1
ATOM 728 O O . ASN A 1 86 ? 6.670 -10.182 11.823 1.00 96.19 86 ASN A O 1
ATOM 732 N N . LYS A 1 87 ? 6.953 -11.103 9.792 1.00 96.06 87 LYS A N 1
ATOM 733 C CA . LYS A 1 87 ? 7.491 -9.878 9.181 1.00 96.06 87 LYS A CA 1
ATOM 734 C C . LYS A 1 87 ? 6.395 -8.840 9.018 1.00 96.06 87 LYS A C 1
ATOM 736 O O . LYS A 1 87 ? 6.607 -7.692 9.369 1.00 96.06 87 LYS A O 1
ATOM 741 N N . TYR A 1 88 ? 5.225 -9.259 8.550 1.00 96.94 88 TYR A N 1
ATOM 742 C CA . TYR A 1 88 ? 4.061 -8.394 8.427 1.00 96.94 88 TYR A CA 1
ATOM 743 C C . TYR A 1 88 ? 3.710 -7.711 9.760 1.00 96.94 88 TYR A C 1
ATOM 745 O O . TYR A 1 88 ? 3.780 -6.488 9.838 1.00 96.94 88 TYR A O 1
ATOM 753 N N . ILE A 1 89 ? 3.459 -8.482 10.826 1.00 97.44 89 ILE A N 1
ATOM 754 C CA . ILE A 1 89 ? 3.079 -7.946 12.144 1.00 97.44 89 ILE A CA 1
ATOM 755 C C . ILE A 1 89 ? 4.160 -7.016 12.697 1.00 97.44 89 ILE A C 1
ATOM 757 O O . ILE A 1 89 ? 3.840 -5.976 13.263 1.00 97.44 89 ILE A O 1
ATOM 761 N N . SER A 1 90 ? 5.443 -7.366 12.556 1.00 96.56 90 SER A N 1
ATOM 762 C CA . SER A 1 90 ? 6.528 -6.582 13.160 1.00 96.56 90 SER A CA 1
ATOM 763 C C . SER A 1 90 ? 6.939 -5.358 12.334 1.00 96.56 90 SER A C 1
ATOM 765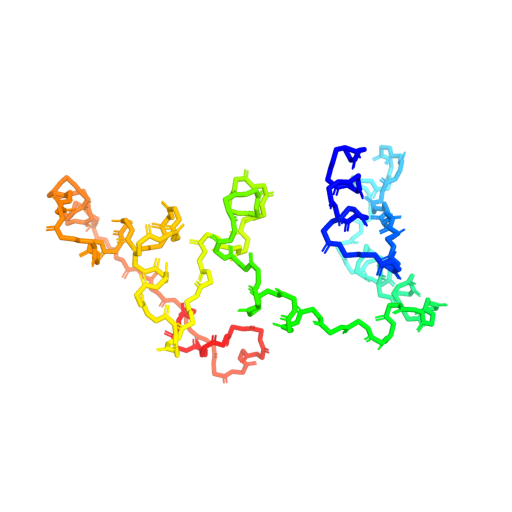 O O . SER A 1 90 ? 7.179 -4.302 12.921 1.00 96.56 90 SER A O 1
ATOM 767 N N . GLN A 1 91 ? 6.972 -5.454 11.003 1.00 97.00 91 GLN A N 1
ATOM 768 C CA . GLN A 1 91 ? 7.609 -4.475 10.110 1.00 97.00 91 GLN A CA 1
ATOM 769 C C . GLN A 1 91 ? 6.630 -3.652 9.261 1.00 97.00 91 GLN A C 1
ATOM 771 O O . GLN A 1 91 ? 7.020 -2.595 8.779 1.00 97.00 91 GLN A O 1
ATOM 776 N N . CYS A 1 92 ? 5.378 -4.082 9.065 1.00 97.50 92 CYS A N 1
ATOM 777 C CA . CYS A 1 92 ? 4.405 -3.281 8.316 1.00 97.50 92 CYS A CA 1
ATOM 778 C C . CYS A 1 92 ? 3.922 -2.094 9.166 1.00 97.50 92 CYS A C 1
ATOM 780 O O . CYS A 1 92 ? 3.438 -2.288 10.281 1.00 97.50 92 CYS A O 1
ATOM 782 N N . HIS A 1 93 ? 4.068 -0.860 8.680 1.00 97.06 93 HIS A N 1
ATOM 783 C CA . HIS A 1 93 ? 3.864 0.330 9.513 1.00 97.06 93 HIS A CA 1
ATOM 784 C C . HIS A 1 93 ? 2.391 0.636 9.809 1.00 97.06 93 HIS A C 1
ATOM 786 O O . HIS A 1 93 ? 2.118 1.289 10.811 1.00 97.06 93 HIS A O 1
ATOM 792 N N . PHE A 1 94 ? 1.454 0.184 8.970 1.00 97.38 94 PHE A N 1
ATOM 793 C CA . PHE A 1 94 ? 0.067 0.655 9.024 1.00 97.38 94 PHE A CA 1
ATOM 794 C C . PHE A 1 94 ? -0.951 -0.448 9.310 1.00 97.38 94 PHE A C 1
ATOM 796 O O . PHE A 1 94 ? -1.554 -0.438 10.378 1.00 97.38 94 PHE A O 1
ATOM 803 N N . LEU A 1 95 ? -1.149 -1.409 8.400 1.00 97.69 95 LEU A N 1
ATOM 804 C CA . LEU A 1 95 ? -2.250 -2.373 8.516 1.00 97.69 95 LEU A CA 1
ATOM 805 C C . LEU A 1 95 ? -2.295 -3.145 9.854 1.00 97.69 95 LEU A C 1
ATOM 807 O O . LEU A 1 95 ? -3.354 -3.123 10.482 1.00 97.69 95 LEU A O 1
ATOM 811 N N . PRO A 1 96 ? -1.195 -3.730 10.379 1.00 97.62 96 PRO A N 1
ATOM 812 C CA . PRO A 1 96 ? -1.251 -4.429 11.667 1.00 97.62 96 PRO A CA 1
ATOM 813 C C . PRO A 1 96 ? -1.414 -3.485 12.871 1.00 97.62 96 PRO A C 1
ATOM 815 O O . PRO A 1 96 ? -1.797 -3.934 13.950 1.00 97.62 96 PRO A O 1
ATOM 818 N N . ASP A 1 97 ? -1.117 -2.189 12.719 1.00 97.31 97 ASP A N 1
ATOM 819 C CA . ASP A 1 97 ? -1.348 -1.181 13.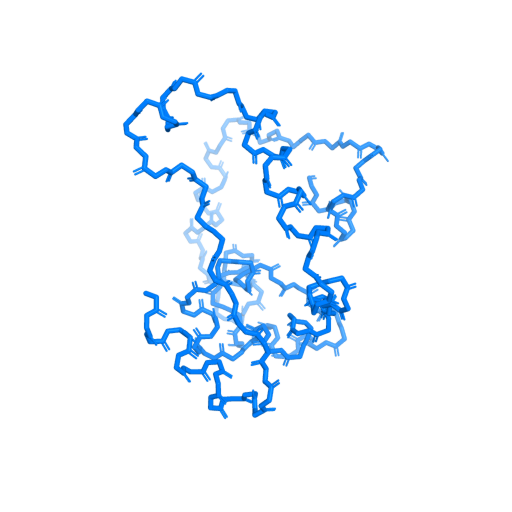760 1.00 97.31 97 ASP A CA 1
ATOM 820 C C . ASP A 1 97 ? -2.838 -0.826 13.849 1.00 97.31 97 ASP A C 1
ATOM 822 O O . ASP A 1 97 ? -3.465 -1.013 14.895 1.00 97.31 97 ASP A O 1
ATOM 826 N N . ILE A 1 98 ? -3.448 -0.417 12.730 1.00 96.56 98 ILE A N 1
ATOM 827 C CA . ILE A 1 98 ? -4.872 -0.048 12.710 1.00 96.56 98 ILE A CA 1
ATOM 828 C C . ILE A 1 98 ? -5.792 -1.238 13.013 1.00 96.56 98 ILE A C 1
ATOM 830 O O . ILE A 1 98 ? -6.841 -1.060 13.637 1.00 96.56 98 ILE A O 1
ATOM 834 N N . ASN A 1 99 ? -5.372 -2.452 12.646 1.00 97.00 99 ASN A N 1
ATOM 835 C CA . ASN A 1 99 ? -6.110 -3.682 12.916 1.00 97.00 99 ASN A CA 1
ATOM 836 C C . ASN A 1 99 ? -5.869 -4.245 14.319 1.00 97.00 99 ASN A C 1
ATOM 838 O O . ASN A 1 99 ? -6.462 -5.267 14.657 1.00 97.00 99 ASN A O 1
ATOM 842 N N . ASN A 1 100 ? -5.051 -3.593 15.157 1.00 96.81 100 ASN A N 1
ATOM 843 C CA . ASN A 1 100 ? -4.744 -4.083 16.501 1.00 96.81 100 ASN A CA 1
ATOM 844 C C . ASN A 1 100 ? -4.185 -5.526 16.486 1.00 96.81 100 ASN A C 1
ATOM 846 O O . ASN A 1 100 ? -4.583 -6.361 17.289 1.00 96.81 100 ASN A O 1
ATOM 850 N N . GLU A 1 101 ? -3.265 -5.830 15.567 1.00 96.75 101 GLU A N 1
ATOM 851 C CA . GLU A 1 101 ? -2.658 -7.167 15.419 1.00 96.75 101 GLU A CA 1
ATOM 852 C C . GLU A 1 101 ? -1.301 -7.293 16.135 1.00 96.75 101 GLU A C 1
ATOM 854 O O . GLU A 1 101 ? -0.736 -8.383 16.251 1.00 96.75 101 GLU A O 1
ATOM 859 N N . ARG A 1 102 ? -0.752 -6.171 16.612 1.00 95.25 102 ARG A N 1
ATOM 860 C CA . ARG A 1 102 ? 0.467 -6.120 17.431 1.00 95.25 102 ARG A CA 1
ATOM 861 C C . ARG A 1 102 ? 0.144 -6.425 18.896 1.00 95.25 102 ARG A C 1
ATOM 863 O O . ARG A 1 102 ? -0.970 -6.203 19.349 1.00 95.25 102 ARG A O 1
ATOM 870 N N . GLU A 1 103 ? 1.150 -6.848 19.665 1.00 93.81 103 GLU A N 1
ATOM 871 C CA . GLU A 1 103 ? 0.983 -7.164 21.098 1.00 93.81 103 GLU A CA 1
ATOM 872 C C . GLU A 1 103 ? 0.389 -5.998 21.909 1.00 93.81 103 GLU A C 1
ATOM 874 O O . GLU A 1 103 ? -0.449 -6.196 22.794 1.00 93.81 103 GLU A O 1
ATOM 879 N N . THR A 1 104 ? 0.810 -4.769 21.594 1.00 93.69 104 THR A N 1
ATOM 880 C CA . THR A 1 104 ? 0.280 -3.550 22.208 1.00 93.69 104 THR A CA 1
ATOM 881 C C . THR A 1 104 ? -0.888 -3.020 21.389 1.00 93.69 104 THR A C 1
ATOM 883 O O . THR A 1 104 ? -0.705 -2.526 20.280 1.00 93.69 104 THR A O 1
ATOM 886 N N . HIS A 1 105 ? -2.079 -3.056 21.978 1.00 94.50 105 HIS A N 1
ATOM 887 C CA . HIS A 1 105 ? -3.309 -2.596 21.340 1.00 94.50 105 HIS A CA 1
ATOM 888 C C . HIS A 1 105 ? -3.622 -1.127 21.654 1.00 94.50 105 HIS A C 1
ATOM 890 O O . HIS A 1 105 ? -3.562 -0.694 22.811 1.00 94.50 105 HIS A O 1
ATOM 896 N N . ASN A 1 106 ? -4.082 -0.382 20.649 1.00 95.25 106 ASN A N 1
ATOM 897 C CA . ASN A 1 106 ? -4.596 0.971 20.812 1.00 95.25 106 ASN A CA 1
ATOM 898 C C . ASN A 1 106 ? -6.125 0.960 21.000 1.00 95.25 106 ASN A C 1
ATOM 900 O O . ASN A 1 106 ? -6.910 0.993 20.049 1.00 95.25 106 ASN A O 1
ATOM 904 N N . LYS A 1 107 ? -6.571 0.978 22.265 1.00 95.94 107 LYS A N 1
ATOM 905 C CA . LYS A 1 107 ? -8.005 0.976 22.632 1.00 95.94 107 LYS A CA 1
ATOM 906 C C . LYS A 1 107 ? -8.793 2.180 22.093 1.00 95.94 107 LYS A C 1
ATOM 908 O O . LYS A 1 107 ? -10.024 2.116 22.018 1.00 95.94 107 LYS A O 1
ATOM 913 N N . ILE A 1 108 ? -8.114 3.266 21.711 1.00 97.12 108 ILE A N 1
ATOM 914 C CA . ILE A 1 108 ? -8.757 4.450 21.129 1.00 97.12 108 ILE A CA 1
ATOM 915 C C . ILE A 1 108 ? -9.312 4.122 19.739 1.00 97.12 108 ILE A C 1
ATOM 917 O O . ILE A 1 108 ? -10.399 4.594 19.412 1.00 97.12 108 ILE A O 1
ATOM 921 N N . TYR A 1 109 ? -8.640 3.272 18.953 1.00 97.12 109 TYR A N 1
ATOM 922 C CA . TYR A 1 109 ? -9.122 2.866 17.626 1.00 97.12 109 TYR A CA 1
ATOM 923 C C . TYR A 1 109 ? -10.477 2.168 17.716 1.00 97.12 109 TYR A C 1
ATOM 925 O O . TYR A 1 109 ? -11.430 2.599 17.071 1.00 97.12 109 TYR A O 1
ATOM 933 N N . CYS A 1 110 ? -10.601 1.181 18.608 1.00 95.00 110 CYS A N 1
ATOM 934 C CA . CYS A 1 110 ? -11.869 0.499 18.867 1.00 95.00 110 CYS A CA 1
ATOM 935 C C . CYS A 1 110 ? -12.949 1.481 19.352 1.00 95.00 110 CYS A C 1
ATOM 937 O O . CYS A 1 110 ? -14.035 1.549 18.782 1.00 95.00 110 CYS A O 1
ATOM 939 N N . THR A 1 111 ? -12.620 2.319 20.342 1.00 97.88 111 THR A N 1
ATOM 940 C CA . THR A 1 111 ? -13.547 3.336 20.868 1.00 97.88 111 THR A CA 1
ATOM 941 C C . THR A 1 111 ? -14.051 4.288 19.780 1.00 97.88 111 THR A C 1
ATOM 943 O O . THR A 1 111 ? -15.212 4.685 19.807 1.00 97.88 111 THR A O 1
ATOM 946 N N . ASN A 1 112 ? -13.201 4.681 18.829 1.00 97.88 112 ASN A N 1
ATOM 947 C CA . ASN A 1 112 ? -13.586 5.578 17.743 1.00 97.88 112 ASN A CA 1
ATOM 948 C C . ASN A 1 112 ? -14.411 4.870 16.665 1.00 97.88 112 ASN A C 1
ATOM 950 O O . ASN A 1 112 ? -15.406 5.436 16.224 1.00 97.88 112 ASN A O 1
ATOM 954 N N . MET A 1 113 ? -14.056 3.636 16.293 1.00 96.81 113 MET A N 1
ATOM 955 C CA . MET A 1 113 ? -14.836 2.830 15.346 1.00 96.81 113 MET A CA 1
ATOM 956 C C . MET A 1 113 ? -16.262 2.575 15.850 1.00 96.81 113 MET A C 1
ATOM 958 O O . MET A 1 113 ? -17.213 2.669 15.081 1.00 96.81 113 MET A O 1
ATOM 962 N N . LEU A 1 114 ? -16.435 2.349 17.157 1.00 97.19 114 LEU A N 1
ATOM 963 C CA . LEU A 1 114 ? -17.750 2.149 17.779 1.00 97.19 114 LEU A CA 1
ATOM 964 C C . LEU A 1 114 ? -18.647 3.401 17.783 1.00 97.19 114 LEU A C 1
ATOM 966 O O . LEU A 1 114 ? -19.834 3.287 18.076 1.00 97.19 114 LEU A O 1
ATOM 970 N N . LYS A 1 115 ? -18.114 4.590 17.470 1.00 98.19 115 LYS A N 1
ATOM 971 C CA . LYS A 1 115 ? -18.913 5.825 17.359 1.00 98.19 115 LYS A CA 1
ATOM 972 C C . LYS A 1 115 ? -19.617 5.961 16.010 1.00 98.19 115 LYS A C 1
ATOM 974 O O . LYS A 1 115 ? -20.432 6.866 15.860 1.00 98.19 115 LYS A O 1
ATOM 979 N N . LEU A 1 116 ? -19.284 5.128 15.025 1.00 97.69 116 LEU A N 1
ATOM 980 C CA . LEU A 1 116 ? -19.913 5.180 13.711 1.00 97.69 116 LEU A CA 1
ATOM 981 C C . LEU A 1 116 ? -21.394 4.798 13.820 1.00 97.69 116 LEU A C 1
ATOM 983 O O . LEU A 1 116 ? -21.735 3.738 14.335 1.00 97.69 116 LEU A O 1
ATOM 987 N N . ASN A 1 117 ? -22.276 5.636 13.276 1.00 98.31 117 ASN A N 1
ATOM 988 C CA . ASN A 1 117 ? -23.702 5.316 13.174 1.00 98.31 117 ASN A CA 1
ATOM 989 C C . ASN A 1 117 ? -23.962 4.161 12.193 1.00 98.31 117 ASN A C 1
ATOM 991 O O . ASN A 1 117 ? -24.926 3.419 12.352 1.00 98.31 117 ASN A O 1
ATOM 995 N N . ALA A 1 118 ? -23.118 4.035 11.167 1.00 97.69 118 ALA A N 1
ATOM 996 C CA . ALA A 1 118 ? -23.151 2.963 10.187 1.00 97.69 118 ALA A CA 1
ATOM 997 C C . ALA A 1 118 ? -21.736 2.699 9.662 1.00 97.69 118 ALA A C 1
ATOM 999 O O . ALA A 1 118 ? -20.956 3.632 9.464 1.00 97.69 118 ALA A O 1
ATOM 1000 N N . PHE A 1 119 ? -21.435 1.431 9.399 1.00 96.69 119 PHE A N 1
ATOM 1001 C CA . PHE A 1 119 ? -20.230 1.001 8.702 1.00 96.69 119 PHE A CA 1
ATOM 1002 C C . PHE A 1 119 ? -20.666 0.151 7.509 1.00 96.69 119 PHE A C 1
ATOM 1004 O O . PHE A 1 119 ? -21.165 -0.959 7.682 1.00 96.69 119 PHE A O 1
ATOM 1011 N N . VAL A 1 120 ? -20.576 0.725 6.309 1.00 95.62 120 VAL A N 1
ATOM 1012 C CA . VAL A 1 120 ? -21.033 0.100 5.061 1.00 95.62 120 VAL A CA 1
ATOM 1013 C C . VAL A 1 120 ? -19.809 -0.339 4.272 1.00 95.62 120 VAL A C 1
ATOM 1015 O O . VAL A 1 120 ? -18.939 0.480 3.991 1.00 95.62 120 VAL A O 1
ATOM 1018 N N . ILE A 1 121 ? -19.767 -1.619 3.913 1.00 95.12 121 ILE A N 1
ATOM 1019 C CA . ILE A 1 121 ? -18.737 -2.213 3.058 1.00 95.12 121 ILE A CA 1
ATOM 1020 C C . ILE A 1 121 ? -19.415 -2.632 1.755 1.00 95.12 121 ILE A C 1
ATOM 1022 O O . ILE A 1 121 ? -20.499 -3.221 1.782 1.00 95.12 121 ILE A O 1
ATOM 1026 N N . THR A 1 122 ? -18.798 -2.313 0.622 1.00 92.38 122 THR A N 1
ATOM 1027 C CA . THR A 1 122 ? -19.276 -2.705 -0.706 1.00 92.38 122 THR A CA 1
ATOM 1028 C C . THR A 1 122 ? -18.308 -3.694 -1.313 1.00 92.38 122 THR A C 1
ATOM 1030 O O . THR A 1 122 ? -17.124 -3.408 -1.390 1.00 92.38 122 THR A O 1
ATOM 1033 N N . TYR A 1 123 ? -18.826 -4.805 -1.813 1.00 91.94 123 TYR A N 1
ATOM 1034 C CA . TYR A 1 123 ? -18.028 -5.865 -2.409 1.00 91.94 123 TYR A CA 1
ATOM 1035 C C . TYR A 1 123 ? -18.539 -6.162 -3.820 1.00 91.94 123 TYR A C 1
ATOM 1037 O O . TYR A 1 123 ? -19.746 -6.107 -4.076 1.00 91.94 123 TYR A O 1
ATOM 1045 N N . LEU A 1 124 ? -17.621 -6.491 -4.729 1.00 93.19 124 LEU A N 1
ATOM 1046 C CA . LEU A 1 124 ? -17.928 -6.839 -6.110 1.00 93.19 124 LEU A CA 1
ATOM 1047 C C . LEU A 1 124 ? -17.432 -8.253 -6.427 1.00 93.19 124 LEU A C 1
ATOM 1049 O O . LEU A 1 124 ? -16.244 -8.553 -6.342 1.00 93.19 124 LEU A O 1
ATOM 1053 N N . ASP A 1 125 ? -18.342 -9.122 -6.871 1.00 91.62 125 ASP A N 1
ATOM 1054 C CA . ASP A 1 125 ? -18.002 -10.510 -7.210 1.00 91.62 125 ASP A CA 1
ATOM 1055 C C . ASP A 1 125 ? -17.040 -10.654 -8.389 1.00 91.62 125 ASP A C 1
ATOM 1057 O O . ASP A 1 125 ? -16.314 -11.652 -8.465 1.00 91.62 125 ASP A O 1
ATOM 1061 N N . LEU A 1 126 ? -17.061 -9.659 -9.276 1.00 93.19 126 LEU A N 1
ATOM 1062 C CA . LEU A 1 126 ? -16.262 -9.559 -10.493 1.00 93.19 126 LEU A CA 1
ATOM 1063 C C . LEU A 1 126 ? -14.995 -8.706 -10.304 1.00 93.19 126 LEU A C 1
ATOM 1065 O O . LEU A 1 126 ? -14.399 -8.299 -11.296 1.00 93.19 126 LEU A O 1
ATOM 1069 N N . ASP A 1 127 ? -14.597 -8.390 -9.066 1.00 91.00 127 ASP A N 1
ATOM 1070 C CA . ASP A 1 127 ? -13.339 -7.679 -8.821 1.00 91.00 127 ASP A CA 1
ATOM 1071 C C . ASP A 1 127 ? -12.134 -8.579 -9.158 1.00 91.00 127 ASP A C 1
ATOM 1073 O O . ASP A 1 127 ? -11.970 -9.665 -8.594 1.00 91.00 127 ASP A O 1
ATOM 1077 N N . GLU A 1 128 ? -11.302 -8.122 -10.097 1.00 90.38 128 GLU A N 1
ATOM 1078 C CA . GLU A 1 128 ? -10.065 -8.786 -10.534 1.00 90.38 128 GLU A CA 1
ATOM 1079 C C . GLU A 1 128 ? -8.791 -8.081 -10.021 1.00 90.38 128 GLU A C 1
ATOM 1081 O O . GLU A 1 128 ? -7.676 -8.516 -10.313 1.00 90.38 128 GLU A O 1
ATOM 1086 N N . ILE A 1 129 ? -8.937 -6.985 -9.270 1.00 88.38 129 ILE A N 1
ATOM 1087 C CA . ILE A 1 129 ? -7.842 -6.133 -8.790 1.00 88.38 129 ILE A CA 1
ATOM 1088 C C . ILE A 1 129 ? -7.508 -6.444 -7.329 1.00 88.38 129 ILE A C 1
ATOM 1090 O O . ILE A 1 129 ? -6.332 -6.581 -6.980 1.00 88.38 129 ILE A O 1
ATOM 1094 N N . ILE A 1 130 ? -8.522 -6.562 -6.471 1.00 90.31 130 ILE A N 1
ATOM 1095 C CA . ILE A 1 130 ? -8.349 -6.840 -5.043 1.00 90.31 130 ILE A CA 1
ATOM 1096 C C . ILE A 1 130 ? -8.193 -8.348 -4.826 1.00 90.31 130 ILE A C 1
ATOM 1098 O O . ILE A 1 130 ? -9.055 -9.147 -5.192 1.00 90.31 130 ILE A O 1
ATOM 1102 N N . VAL A 1 131 ? -7.087 -8.756 -4.194 1.00 89.19 131 VAL A N 1
ATOM 1103 C CA . VAL A 1 131 ? -6.767 -10.169 -3.952 1.00 89.19 131 VAL A CA 1
ATOM 1104 C C . VAL A 1 131 ? -6.383 -10.383 -2.482 1.00 89.19 131 VAL A C 1
ATOM 1106 O O . VAL A 1 131 ? -5.334 -9.890 -2.064 1.00 89.19 131 VAL A O 1
ATOM 1109 N N . PRO A 1 132 ? -7.158 -11.164 -1.705 1.00 92.75 132 PRO A N 1
ATOM 1110 C CA . PRO A 1 132 ? -8.428 -11.800 -2.068 1.00 92.75 132 PRO A CA 1
ATOM 1111 C C . PRO A 1 132 ? -9.572 -10.773 -2.151 1.00 92.75 132 PRO A C 1
ATOM 1113 O O . PRO A 1 132 ? -9.638 -9.873 -1.326 1.00 92.75 132 PRO A O 1
ATOM 1116 N N . LYS A 1 133 ? -10.518 -10.931 -3.086 1.00 92.56 133 LYS A N 1
ATOM 1117 C CA . LYS A 1 133 ? -11.628 -9.976 -3.293 1.00 92.56 133 LYS A CA 1
ATOM 1118 C C . LYS A 1 133 ? -12.464 -9.677 -2.044 1.00 92.56 133 LYS A C 1
ATOM 1120 O O . LYS A 1 133 ? -13.053 -8.614 -1.934 1.00 92.56 133 LYS A O 1
ATOM 1125 N N . GLN A 1 134 ? -12.484 -10.596 -1.080 1.00 91.44 134 GLN A N 1
ATOM 1126 C CA . GLN A 1 134 ? -13.155 -10.437 0.212 1.00 91.44 134 GLN A CA 1
ATOM 1127 C C . GLN A 1 134 ? -12.528 -9.358 1.111 1.00 91.44 134 GLN A C 1
ATOM 1129 O O . GLN A 1 134 ? -13.110 -9.043 2.143 1.00 91.44 134 GLN A O 1
ATOM 1134 N N . SER A 1 135 ? -11.345 -8.831 0.773 1.00 91.25 135 SER A N 1
ATOM 1135 C CA . SER A 1 135 ? -10.756 -7.693 1.486 1.00 91.25 135 SER A CA 1
ATOM 1136 C C . SER A 1 135 ? -11.238 -6.331 0.975 1.00 91.25 135 SER A C 1
ATOM 1138 O O . SER A 1 135 ? -10.835 -5.323 1.552 1.00 91.25 135 SER A O 1
ATOM 1140 N N . GLY A 1 136 ? -11.994 -6.304 -0.130 1.00 78.56 136 GLY A N 1
ATOM 1141 C CA . GLY A 1 136 ? -12.587 -5.101 -0.721 1.00 78.56 136 GLY A CA 1
ATOM 1142 C C . GLY A 1 136 ? -13.894 -4.688 -0.063 1.00 78.56 136 GLY A C 1
ATOM 1143 O O . GLY A 1 136 ? -14.594 -5.575 0.479 1.00 78.56 136 GLY A O 1
#

Sequence (136 aa):
MNELAGWLRTSFPGIYIVSIEIGNDFDDSFLWSLDKQVEHFCTRIRNDIHLQQARFHQLVTKYAYEKFIQDRISIANYWHNPTQLNKYISQCHFLPDINNERETHNKIYCTNMLKLNAFVITYLDLDEIIVPKQSG

Organism: NCBI:txid392033

Radius of gyration: 18.96 Å; chains: 1; bounding box: 46×39×49 Å

pLDDT: mean 86.93, std 10.53, range [57.38, 98.31]

Secondary structure (DSSP, 8-state):
-HHHHHHHHHHSTT-------S--SHHHHHHS-HHHHHHHHHHHHHH-TTTTT--HHHHHHHHTTSHHHHTT-GGGGG---GGGHHHHHHH-SSHHHHTT-SSS--HHHHHHHTT-S-------TT-SSSSSGGG-

Foldseek 3Di:
DVVVVVVCCVVPPPDDDDDDDQDDDPCRVPPDDPVVSVVSVVVVQVVDPNNVPDPVVVCCVVPLQPQVNLVPPPCSLPDDDPVPNVSCCPRRDHDNQLVVVHPDHDVVSVVVVVPDPDDDDDFDPPDPPDVVSVVD